Protein AF-A0A354XZ54-F1 (afdb_monomer_lite)

Structure (mmCIF, N/CA/C/O backbone):
data_AF-A0A354XZ54-F1
#
_entry.id   AF-A0A354XZ54-F1
#
loop_
_atom_site.group_PDB
_atom_site.id
_atom_site.type_symbol
_atom_site.label_atom_id
_atom_site.label_alt_id
_atom_site.label_comp_id
_atom_site.label_asym_id
_atom_site.label_entity_id
_atom_site.label_seq_id
_atom_site.pdbx_PDB_ins_code
_atom_site.Cartn_x
_atom_site.Cartn_y
_atom_site.Cartn_z
_atom_site.occupancy
_atom_site.B_iso_or_equiv
_atom_site.auth_seq_id
_atom_site.auth_comp_id
_atom_site.auth_asym_id
_atom_site.auth_atom_id
_atom_site.pdbx_PDB_model_num
ATOM 1 N N . PHE A 1 1 ? 0.879 -12.139 3.170 1.00 96.56 1 PHE A N 1
ATOM 2 C CA . PHE A 1 1 ? 0.591 -10.692 3.076 1.00 96.56 1 PHE A CA 1
ATOM 3 C C . PHE A 1 1 ? -0.885 -10.362 3.304 1.00 96.56 1 PHE A C 1
ATOM 5 O O . PHE A 1 1 ? -1.140 -9.442 4.058 1.00 96.56 1 PHE A O 1
ATOM 12 N N . ILE A 1 2 ? -1.846 -11.117 2.746 1.00 97.94 2 ILE A N 1
ATOM 13 C CA . ILE A 1 2 ? -3.295 -10.860 2.928 1.00 97.94 2 ILE A CA 1
ATOM 14 C C . ILE A 1 2 ? -3.713 -10.719 4.401 1.00 97.94 2 ILE A C 1
ATOM 16 O O . ILE A 1 2 ? -4.320 -9.721 4.763 1.00 97.94 2 ILE A O 1
ATOM 20 N N . GLU A 1 3 ? -3.312 -11.644 5.278 1.00 97.56 3 GLU A N 1
ATOM 21 C CA . GLU A 1 3 ? -3.620 -11.549 6.718 1.00 97.56 3 GLU A CA 1
ATOM 22 C C . GLU A 1 3 ? -3.089 -10.251 7.354 1.00 97.56 3 GLU A C 1
ATOM 24 O O . GLU A 1 3 ? -3.797 -9.571 8.092 1.00 97.56 3 GLU A O 1
ATOM 29 N N . TYR A 1 4 ? -1.864 -9.851 6.997 1.00 97.69 4 TYR A N 1
ATOM 30 C CA . TYR A 1 4 ? -1.282 -8.574 7.414 1.00 97.69 4 TYR A CA 1
ATOM 31 C C . TYR A 1 4 ? -2.081 -7.372 6.895 1.00 97.69 4 TYR A C 1
ATOM 33 O O . TYR A 1 4 ? -2.325 -6.424 7.641 1.00 97.69 4 TYR A O 1
ATOM 41 N N . THR A 1 5 ? -2.522 -7.411 5.637 1.00 98.12 5 THR A N 1
ATOM 42 C CA . THR A 1 5 ? -3.389 -6.382 5.059 1.00 98.12 5 THR A CA 1
ATOM 43 C C . THR A 1 5 ? -4.708 -6.287 5.810 1.00 98.12 5 THR A C 1
ATOM 45 O O . THR A 1 5 ? -5.113 -5.185 6.155 1.00 98.12 5 THR A O 1
ATOM 48 N N . HIS A 1 6 ? -5.355 -7.407 6.126 1.00 98.00 6 HIS A N 1
ATOM 49 C CA . HIS A 1 6 ? -6.616 -7.404 6.872 1.00 98.00 6 HIS A CA 1
ATOM 50 C C . HIS A 1 6 ? -6.428 -6.802 8.264 1.00 98.00 6 HIS A C 1
ATOM 52 O O . HIS A 1 6 ? -7.169 -5.903 8.645 1.00 98.00 6 HIS A O 1
ATOM 58 N N . LEU A 1 7 ? -5.380 -7.209 8.981 1.00 96.56 7 LEU A N 1
ATOM 59 C CA . LEU A 1 7 ? -5.059 -6.668 10.300 1.00 96.56 7 LEU A CA 1
ATOM 60 C C . LEU A 1 7 ? -4.815 -5.147 10.282 1.00 96.56 7 LEU A C 1
ATOM 62 O O . LEU A 1 7 ? -5.229 -4.444 11.201 1.00 96.56 7 LEU A O 1
ATOM 66 N N . THR A 1 8 ? -4.122 -4.638 9.260 1.00 95.94 8 THR A N 1
ATOM 67 C CA . THR A 1 8 ? -3.646 -3.243 9.241 1.00 95.94 8 THR A CA 1
ATOM 68 C C . THR A 1 8 ? -4.541 -2.272 8.483 1.00 95.94 8 THR A C 1
ATOM 70 O O . THR A 1 8 ? -4.565 -1.093 8.826 1.00 95.94 8 THR A O 1
ATOM 73 N N . MET A 1 9 ? -5.279 -2.739 7.475 1.00 97.88 9 MET A N 1
ATOM 74 C CA . MET A 1 9 ? -6.084 -1.894 6.589 1.00 97.88 9 MET A CA 1
ATOM 75 C C . MET A 1 9 ? -7.579 -1.968 6.892 1.00 97.88 9 MET A C 1
ATOM 77 O O . MET A 1 9 ? -8.240 -0.939 6.775 1.00 97.88 9 MET A O 1
ATOM 81 N N . ALA A 1 10 ? -8.118 -3.125 7.305 1.00 97.69 10 ALA A N 1
ATOM 82 C CA . ALA A 1 10 ? -9.564 -3.302 7.507 1.00 97.69 10 ALA A CA 1
ATOM 83 C C . ALA A 1 10 ? -10.213 -2.264 8.447 1.00 97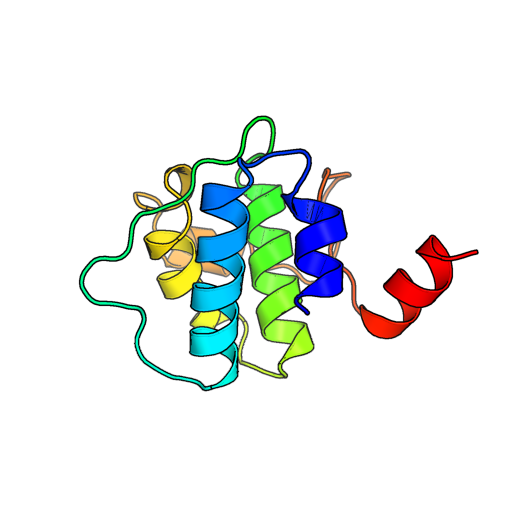.69 10 ALA A C 1
ATOM 85 O O . ALA A 1 10 ? -11.321 -1.830 8.150 1.00 97.69 10 ALA A O 1
ATOM 86 N N . PRO A 1 11 ? -9.556 -1.771 9.521 1.00 97.88 11 PRO A N 1
ATOM 87 C CA . PRO A 1 11 ? -10.142 -0.722 10.365 1.00 97.88 11 PRO A CA 1
ATOM 88 C C . PRO A 1 11 ? -10.334 0.640 9.673 1.00 97.88 11 PRO A C 1
ATOM 90 O O . PRO A 1 11 ? -10.952 1.535 10.255 1.00 97.88 11 PRO A O 1
ATOM 93 N N . TYR A 1 12 ? -9.765 0.826 8.479 1.00 98.25 12 TYR A N 1
ATOM 94 C CA . TYR A 1 12 ? -9.651 2.114 7.792 1.00 98.25 12 TYR A CA 1
ATOM 95 C C . TYR A 1 12 ? -10.277 2.124 6.397 1.00 98.25 12 TYR A C 1
ATOM 97 O O . TYR A 1 12 ? -10.275 3.164 5.748 1.00 98.25 12 TYR A O 1
ATOM 105 N N . ILE A 1 13 ? -10.799 0.998 5.917 1.00 98.25 13 ILE A N 1
ATOM 106 C CA . ILE A 1 13 ? -11.447 0.883 4.605 1.00 98.25 13 ILE A CA 1
ATOM 107 C C . ILE A 1 13 ? -12.745 0.089 4.742 1.00 98.25 13 ILE A C 1
ATOM 109 O O . ILE A 1 13 ? -12.977 -0.576 5.747 1.00 98.25 13 ILE A O 1
ATOM 113 N N . THR A 1 14 ? -13.613 0.168 3.741 1.00 98.31 14 THR A N 1
ATOM 114 C CA . THR A 1 14 ? -14.836 -0.648 3.686 1.00 98.31 14 THR A CA 1
ATOM 115 C C . THR A 1 14 ? -14.530 -2.107 3.334 1.00 98.31 14 THR A C 1
ATOM 117 O O . THR A 1 14 ? -13.508 -2.394 2.712 1.00 98.31 14 THR A O 1
ATOM 120 N N . ASP A 1 15 ? -15.444 -3.030 3.648 1.00 98.00 15 ASP A N 1
ATOM 121 C CA . ASP A 1 15 ? -15.316 -4.447 3.260 1.00 98.00 15 ASP A CA 1
ATOM 122 C C . ASP A 1 15 ? -15.156 -4.617 1.737 1.00 98.00 15 ASP A C 1
ATOM 124 O O . ASP A 1 15 ? -14.339 -5.411 1.268 1.00 98.00 15 ASP A O 1
ATOM 128 N N . ASP A 1 16 ? -15.874 -3.806 0.953 1.00 98.00 16 ASP A N 1
ATOM 129 C CA . ASP A 1 16 ? -15.766 -3.784 -0.508 1.00 98.00 16 ASP A CA 1
ATOM 130 C C . ASP A 1 16 ? -14.387 -3.300 -0.984 1.00 98.00 16 ASP A C 1
ATOM 132 O O . ASP A 1 16 ? -13.848 -3.804 -1.973 1.00 98.00 16 ASP A O 1
ATOM 136 N N . GLU A 1 17 ? -13.807 -2.297 -0.320 1.00 98.31 17 GLU A N 1
ATOM 137 C CA . GLU A 1 17 ? -12.442 -1.843 -0.601 1.00 98.31 17 GLU A CA 1
ATOM 138 C C . GLU A 1 17 ? -11.406 -2.890 -0.203 1.00 98.31 17 GLU A C 1
ATOM 140 O O . GLU A 1 17 ? -10.468 -3.110 -0.967 1.00 98.31 17 GLU A O 1
ATOM 145 N N . LEU A 1 18 ? -11.585 -3.560 0.939 1.00 98.56 18 LEU A N 1
ATOM 146 C CA . LEU A 1 18 ? -10.703 -4.632 1.393 1.00 98.56 18 LEU A CA 1
ATOM 147 C C . LEU A 1 18 ? -10.706 -5.803 0.405 1.00 98.56 18 LEU A C 1
ATOM 149 O O . LEU A 1 18 ? -9.642 -6.261 -0.006 1.00 98.56 18 LEU A O 1
ATOM 153 N N . PHE A 1 19 ? -11.885 -6.214 -0.069 1.00 97.94 19 PHE A N 1
ATOM 154 C CA . PHE A 1 19 ? -12.010 -7.253 -1.089 1.00 97.94 19 PHE A CA 1
ATOM 155 C C . PHE A 1 19 ? -11.280 -6.887 -2.393 1.00 97.94 19 PHE A C 1
ATOM 157 O O . PHE A 1 19 ? -10.609 -7.729 -2.994 1.00 97.94 19 PHE A O 1
ATOM 164 N N . ARG A 1 20 ? -11.368 -5.625 -2.840 1.00 98.06 20 ARG A N 1
ATOM 165 C CA . ARG A 1 20 ? -10.610 -5.153 -4.014 1.00 98.06 20 ARG A CA 1
ATOM 166 C C . ARG A 1 20 ? -9.108 -5.109 -3.746 1.00 98.06 20 ARG A C 1
ATOM 168 O O . ARG A 1 20 ? -8.332 -5.512 -4.610 1.00 98.06 20 ARG A O 1
ATOM 175 N N . LEU A 1 21 ? -8.702 -4.652 -2.562 1.00 98.50 21 LEU A N 1
ATOM 176 C CA . LEU A 1 21 ? -7.301 -4.577 -2.158 1.00 98.50 21 LEU A CA 1
ATOM 177 C C . LEU A 1 21 ? -6.635 -5.953 -2.195 1.00 98.50 21 LEU A C 1
ATOM 179 O O . LEU A 1 21 ? -5.543 -6.072 -2.750 1.00 98.50 21 LEU A O 1
ATOM 183 N N . ASP A 1 22 ? -7.314 -6.992 -1.703 1.00 98.44 22 ASP A N 1
ATOM 184 C CA . ASP A 1 22 ? -6.837 -8.375 -1.785 1.00 98.44 22 ASP A CA 1
ATOM 185 C C . ASP A 1 22 ? -6.535 -8.776 -3.233 1.00 98.44 22 ASP A C 1
ATOM 187 O O . ASP A 1 22 ? -5.465 -9.311 -3.524 1.00 98.44 22 ASP A O 1
ATOM 191 N N . LYS A 1 23 ? -7.428 -8.442 -4.173 1.00 98.00 23 LYS A N 1
ATOM 192 C CA . LYS A 1 23 ? -7.220 -8.726 -5.601 1.00 98.00 23 LYS A CA 1
ATOM 193 C C . LYS A 1 23 ? -6.051 -7.950 -6.193 1.00 98.00 23 LYS A C 1
ATOM 195 O O . LYS A 1 23 ? -5.262 -8.521 -6.941 1.00 98.00 23 LYS A O 1
ATOM 200 N N . TYR A 1 24 ? -5.887 -6.682 -5.834 1.00 98.56 24 TYR A N 1
ATOM 201 C CA . TYR A 1 24 ? -4.761 -5.876 -6.310 1.00 98.56 24 TYR A CA 1
ATOM 202 C C . TYR A 1 24 ? -3.413 -6.370 -5.769 1.00 98.56 24 TYR A C 1
ATOM 204 O O . TYR A 1 24 ? -2.406 -6.313 -6.481 1.00 98.56 24 TYR A O 1
ATOM 212 N N . ILE A 1 25 ? -3.390 -6.874 -4.532 1.00 98.44 25 ILE A N 1
ATOM 213 C CA . ILE A 1 25 ? -2.220 -7.506 -3.909 1.00 98.44 25 ILE A CA 1
ATOM 214 C C . ILE A 1 25 ? -1.910 -8.841 -4.577 1.00 98.44 25 ILE A C 1
ATOM 216 O O . ILE A 1 25 ? -0.750 -9.132 -4.850 1.00 98.44 25 ILE A O 1
ATOM 220 N N . GLU A 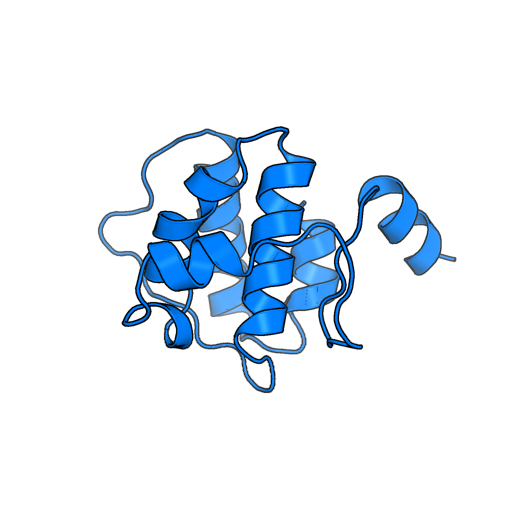1 26 ? -2.928 -9.654 -4.856 1.00 98.19 26 GLU A N 1
ATOM 221 C CA . GLU A 1 26 ? -2.762 -10.911 -5.581 1.00 98.19 26 GLU A CA 1
ATOM 222 C C . GLU A 1 26 ? -2.126 -10.685 -6.967 1.00 98.19 26 GLU A C 1
ATOM 224 O O . GLU A 1 26 ? -1.177 -11.388 -7.315 1.00 98.19 26 GLU A O 1
ATOM 229 N N . CYS A 1 27 ? -2.588 -9.684 -7.731 1.00 97.94 27 CYS A N 1
ATOM 230 C CA . CYS A 1 27 ? -1.970 -9.302 -9.007 1.00 97.94 27 CYS A CA 1
ATOM 231 C C . CYS A 1 27 ? -0.512 -8.859 -8.818 1.00 97.94 27 CYS A C 1
ATOM 233 O O . CYS A 1 27 ? 0.372 -9.332 -9.533 1.00 97.94 27 CYS A O 1
ATOM 235 N N . TYR A 1 28 ? -0.240 -8.010 -7.817 1.00 98.06 28 TYR A N 1
ATOM 236 C CA . TYR A 1 28 ? 1.124 -7.578 -7.493 1.00 98.06 28 TYR A CA 1
ATOM 237 C C . TYR A 1 28 ? 2.038 -8.774 -7.199 1.00 98.06 28 TYR A C 1
ATOM 239 O O . TYR A 1 28 ? 3.107 -8.888 -7.793 1.00 98.06 28 TYR A O 1
ATOM 247 N N . ALA A 1 29 ? 1.591 -9.707 -6.356 1.00 97.81 29 ALA A N 1
ATOM 248 C CA . ALA A 1 29 ? 2.336 -10.905 -5.969 1.00 97.81 29 ALA A CA 1
ATOM 249 C C . ALA A 1 29 ? 2.635 -11.852 -7.144 1.00 97.81 29 ALA A C 1
ATOM 251 O O . ALA A 1 29 ? 3.606 -12.605 -7.098 1.00 97.81 29 ALA A O 1
ATOM 252 N N . ARG A 1 30 ? 1.805 -11.832 -8.195 1.00 97.38 30 ARG A N 1
ATOM 253 C CA . ARG A 1 30 ? 2.016 -12.602 -9.434 1.00 97.38 30 ARG A CA 1
ATOM 254 C C . ARG A 1 30 ? 2.782 -11.821 -10.508 1.00 97.38 30 ARG A C 1
ATOM 256 O O . ARG A 1 30 ? 3.077 -12.383 -11.558 1.00 97.38 30 ARG A O 1
ATOM 263 N N . LYS A 1 31 ? 3.130 -10.552 -10.250 1.00 95.75 31 L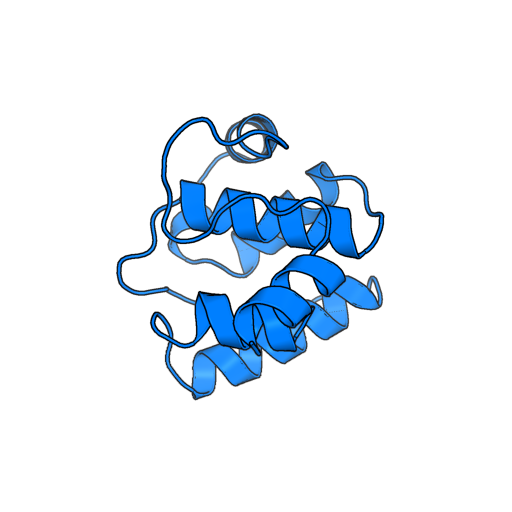YS A N 1
ATOM 264 C CA . LYS A 1 31 ? 3.671 -9.598 -11.240 1.00 95.75 31 LYS A CA 1
ATOM 265 C C . LYS A 1 31 ? 2.766 -9.445 -12.468 1.00 95.75 31 LYS A C 1
ATOM 267 O O . LYS A 1 31 ? 3.243 -9.266 -13.587 1.00 95.75 31 LYS A O 1
ATOM 272 N N . GLU A 1 32 ? 1.461 -9.525 -12.247 1.00 96.50 32 GLU A N 1
ATOM 273 C CA . GLU A 1 32 ? 0.435 -9.341 -13.267 1.00 96.50 32 GLU A CA 1
ATOM 274 C C . GLU A 1 32 ? -0.012 -7.877 -13.327 1.00 96.50 32 GLU A C 1
ATOM 276 O O . GLU A 1 32 ? 0.114 -7.119 -12.359 1.00 96.50 32 GLU A O 1
ATOM 281 N N . SER A 1 33 ? -0.558 -7.475 -14.474 1.00 94.75 33 SER A N 1
ATOM 282 C CA . SER A 1 33 ? -1.204 -6.172 -14.617 1.00 94.75 33 SER A CA 1
ATOM 283 C C . SER A 1 33 ? -2.405 -6.054 -13.676 1.00 94.75 33 SER A C 1
ATOM 285 O O . SER A 1 33 ? -3.141 -7.016 -13.455 1.00 94.75 33 SER A O 1
ATOM 287 N N . LEU A 1 34 ? -2.611 -4.852 -13.134 1.00 96.25 34 LEU A N 1
ATOM 288 C CA . LEU A 1 34 ? -3.826 -4.525 -12.390 1.00 96.25 34 LEU A CA 1
ATOM 289 C C . LEU A 1 34 ? -5.053 -4.558 -13.325 1.00 96.25 34 LEU A C 1
ATOM 291 O O . LEU A 1 34 ? -4.892 -4.346 -14.527 1.00 96.25 34 LEU A O 1
ATOM 295 N N . PRO A 1 35 ? -6.270 -4.799 -12.800 1.00 93.19 35 PRO A N 1
ATOM 296 C CA . PRO A 1 35 ? -7.490 -4.801 -13.609 1.00 93.19 35 PRO A CA 1
ATOM 297 C C . PRO A 1 35 ? -7.713 -3.482 -14.365 1.00 93.19 35 PRO A C 1
ATOM 299 O O . PRO A 1 35 ? -7.539 -2.410 -13.791 1.00 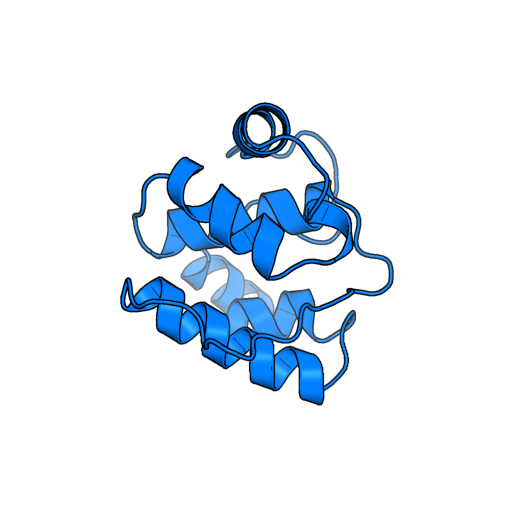93.19 35 PRO A O 1
ATOM 302 N N . ASP A 1 36 ? -8.185 -3.547 -15.613 1.00 89.12 36 ASP A N 1
ATOM 303 C CA . ASP A 1 36 ? -8.421 -2.354 -16.452 1.00 89.12 36 ASP A CA 1
ATOM 304 C C . ASP A 1 36 ? -9.433 -1.366 -15.839 1.00 89.12 36 ASP A C 1
ATOM 306 O O . ASP A 1 36 ? -9.349 -0.156 -16.034 1.00 89.12 36 ASP A O 1
ATOM 310 N N . ASN A 1 37 ? -10.400 -1.875 -15.074 1.00 90.69 37 ASN A N 1
ATOM 311 C CA . ASN A 1 37 ? -11.451 -1.110 -14.400 1.00 90.69 37 ASN A CA 1
ATOM 312 C C . ASN A 1 37 ? -11.159 -0.903 -12.907 1.00 90.69 37 ASN A C 1
ATOM 314 O O . ASN A 1 37 ? -12.075 -0.909 -12.080 1.00 90.69 37 ASN A O 1
ATOM 318 N N . LEU A 1 38 ? -9.881 -0.755 -12.560 1.00 95.31 38 LEU A N 1
ATOM 319 C CA . LEU A 1 38 ? -9.441 -0.553 -11.191 1.00 95.31 38 LEU A CA 1
ATOM 320 C C . LEU A 1 38 ? -10.167 0.625 -10.528 1.00 95.31 38 LEU A C 1
ATOM 322 O O . LEU A 1 38 ? -10.156 1.750 -11.026 1.00 95.31 38 LEU A O 1
ATOM 326 N N . ILE A 1 39 ? -10.753 0.361 -9.359 1.00 97.88 39 ILE A N 1
ATOM 327 C CA . ILE A 1 39 ? -11.351 1.373 -8.486 1.00 97.88 39 ILE A CA 1
ATOM 328 C C . ILE A 1 39 ? -10.388 1.629 -7.321 1.00 97.88 39 ILE A C 1
ATOM 330 O O . ILE A 1 39 ? -10.183 0.717 -6.507 1.00 97.88 39 ILE A O 1
ATOM 334 N N . PRO A 1 40 ? -9.811 2.839 -7.228 1.00 97.88 40 PRO A N 1
ATOM 335 C CA . PRO A 1 40 ? -8.892 3.221 -6.161 1.00 97.88 40 PRO A CA 1
ATOM 336 C C . PRO A 1 40 ? -9.576 3.293 -4.796 1.00 97.88 40 PRO A C 1
ATOM 338 O O . PRO A 1 40 ? -10.792 3.450 -4.692 1.00 97.88 40 PRO A O 1
ATOM 341 N N . ILE A 1 41 ? -8.767 3.177 -3.754 1.00 98.50 41 ILE A N 1
ATOM 342 C CA . ILE A 1 41 ? -9.162 3.071 -2.355 1.00 98.50 41 ILE A CA 1
ATOM 343 C C . ILE A 1 41 ? -8.782 4.362 -1.644 1.00 98.50 41 ILE A C 1
ATOM 345 O O . ILE A 1 41 ? -7.704 4.924 -1.881 1.00 98.50 41 ILE A O 1
ATOM 349 N N . LYS A 1 42 ? -9.660 4.827 -0.756 1.00 97.12 42 LYS A N 1
ATOM 350 C CA . LYS A 1 42 ? -9.386 5.987 0.089 1.00 97.12 42 LYS A CA 1
ATOM 351 C C . LYS A 1 42 ? -9.511 5.598 1.561 1.00 97.12 42 LYS A C 1
ATOM 353 O O . LYS A 1 42 ? -10.607 5.683 2.109 1.00 97.12 42 LYS A O 1
ATOM 358 N N . PRO A 1 43 ? -8.405 5.194 2.205 1.00 96.94 43 PRO A N 1
ATOM 359 C CA . PRO A 1 43 ? -8.436 4.864 3.619 1.00 96.94 43 PRO A CA 1
ATOM 360 C C . PRO A 1 43 ? -8.805 6.072 4.485 1.00 96.94 43 PRO A C 1
ATOM 362 O O . PRO A 1 43 ? -8.294 7.173 4.288 1.00 96.94 43 PRO A O 1
ATOM 365 N N . ASP A 1 44 ? -9.670 5.862 5.472 1.00 96.31 44 ASP A N 1
ATOM 366 C CA . ASP A 1 44 ? -9.971 6.848 6.505 1.00 96.31 44 ASP A CA 1
ATOM 367 C C . ASP A 1 44 ? -8.831 6.901 7.534 1.00 96.31 44 ASP A C 1
ATOM 369 O O . ASP A 1 44 ? -8.269 5.878 7.917 1.00 96.31 44 ASP A O 1
ATOM 373 N N . LYS A 1 45 ? -8.497 8.100 8.022 1.00 94.94 45 LYS A N 1
ATOM 374 C CA . LYS A 1 45 ? -7.481 8.384 9.066 1.00 94.94 45 LYS A CA 1
ATOM 375 C C . LYS A 1 45 ? -6.022 8.006 8.763 1.00 94.94 45 LYS A C 1
ATOM 377 O O . LYS A 1 45 ? -5.142 8.580 9.414 1.00 94.94 45 LYS A O 1
ATOM 382 N N . LEU A 1 46 ? -5.737 7.099 7.828 1.00 96.38 46 LEU A N 1
ATOM 383 C CA . LEU A 1 46 ? -4.366 6.808 7.403 1.00 96.38 46 LEU A CA 1
ATOM 384 C C . LEU A 1 46 ? -3.792 7.988 6.613 1.00 96.38 46 LEU A C 1
ATOM 386 O O . LEU A 1 46 ? -4.483 8.648 5.841 1.00 96.38 46 LEU A O 1
ATOM 390 N N . LYS A 1 47 ? -2.507 8.273 6.818 1.00 95.19 47 LYS A N 1
ATOM 391 C CA . LYS A 1 47 ? -1.786 9.357 6.142 1.00 95.19 47 LYS A CA 1
ATOM 392 C C . LYS A 1 47 ? -0.816 8.788 5.121 1.00 95.19 47 LYS A C 1
ATOM 394 O O . LYS A 1 47 ? -0.396 7.646 5.229 1.00 95.19 47 LYS A O 1
ATOM 399 N N . ASN A 1 48 ? -0.362 9.617 4.182 1.00 96.19 48 ASN A N 1
ATOM 400 C CA . ASN A 1 48 ? 0.585 9.206 3.134 1.00 96.19 48 ASN A CA 1
ATOM 401 C C . ASN A 1 48 ? 1.771 8.354 3.640 1.00 96.19 48 ASN A C 1
ATOM 403 O O . ASN A 1 48 ? 2.047 7.334 3.015 1.00 96.19 48 ASN A O 1
ATOM 407 N N . PRO A 1 49 ? 2.426 8.673 4.780 1.00 95.38 49 PRO A N 1
ATOM 408 C CA . PRO A 1 49 ? 3.456 7.802 5.347 1.00 95.38 49 PRO A CA 1
ATOM 409 C C . PRO A 1 49 ? 2.992 6.386 5.711 1.00 95.38 49 PRO A C 1
ATOM 411 O O . PRO A 1 49 ? 3.758 5.453 5.509 1.00 95.38 49 PRO A O 1
ATOM 414 N N . ASP A 1 50 ? 1.762 6.203 6.199 1.00 96.25 50 ASP A N 1
ATOM 415 C CA . ASP A 1 50 ? 1.204 4.876 6.491 1.00 96.25 50 ASP A CA 1
ATOM 416 C C . ASP A 1 50 ? 1.123 4.035 5.207 1.00 96.25 50 ASP A C 1
ATOM 418 O O . ASP A 1 50 ? 1.545 2.880 5.184 1.00 96.25 50 ASP A O 1
ATOM 422 N N . MET A 1 51 ? 0.678 4.639 4.101 1.00 97.44 51 MET A N 1
ATOM 423 C CA . MET A 1 51 ? 0.624 3.967 2.799 1.00 97.44 51 MET A CA 1
ATOM 424 C C . MET A 1 51 ? 2.022 3.742 2.201 1.00 97.44 51 MET A C 1
ATOM 426 O O . MET A 1 51 ? 2.243 2.741 1.520 1.00 97.44 51 MET A O 1
ATOM 430 N N . PHE A 1 52 ? 2.993 4.620 2.473 1.00 96.56 52 PHE A N 1
ATOM 431 C CA . PHE A 1 52 ? 4.392 4.391 2.089 1.00 96.56 52 PHE A CA 1
ATOM 432 C C . PHE A 1 52 ? 4.986 3.193 2.831 1.00 96.56 52 PHE A C 1
ATOM 434 O O . PHE A 1 52 ? 5.629 2.352 2.204 1.00 96.56 52 PHE A O 1
ATOM 441 N N . HIS A 1 53 ? 4.732 3.078 4.136 1.00 96.19 53 HIS A N 1
ATOM 442 C CA . HIS A 1 53 ? 5.154 1.921 4.922 1.00 96.19 53 HIS A CA 1
ATOM 443 C C . HIS A 1 53 ? 4.470 0.645 4.439 1.00 96.19 53 HIS A C 1
ATOM 445 O O . HIS A 1 53 ? 5.144 -0.361 4.245 1.00 96.19 53 HIS A O 1
ATOM 451 N N . PHE A 1 54 ? 3.165 0.696 4.156 1.00 97.25 54 PHE A N 1
ATOM 452 C CA . PHE A 1 54 ? 2.438 -0.428 3.571 1.00 97.25 54 PHE A CA 1
ATOM 453 C C . PHE A 1 54 ? 3.075 -0.901 2.255 1.00 97.25 54 PHE A C 1
ATOM 455 O O . PHE A 1 54 ? 3.335 -2.091 2.083 1.00 97.25 54 PHE A O 1
ATOM 462 N N . GLY A 1 55 ? 3.381 0.024 1.338 1.00 97.31 55 GLY A N 1
ATOM 463 C CA . GLY A 1 55 ? 4.030 -0.309 0.069 1.00 97.31 55 GLY A CA 1
ATOM 464 C C . GLY A 1 55 ? 5.444 -0.862 0.241 1.00 97.31 55 GLY A C 1
ATOM 465 O O . GLY A 1 55 ? 5.800 -1.840 -0.415 1.00 97.31 55 GLY A O 1
ATOM 466 N N . TRP A 1 56 ? 6.241 -0.285 1.145 1.00 96.94 56 TRP A N 1
ATOM 467 C CA . TRP A 1 56 ? 7.566 -0.821 1.460 1.00 96.94 56 TRP A CA 1
ATOM 468 C C . TRP A 1 56 ? 7.468 -2.238 2.043 1.00 96.94 56 TRP A C 1
ATOM 470 O O . TRP A 1 56 ? 8.145 -3.134 1.547 1.00 96.94 56 TRP A O 1
ATOM 480 N N . ASN A 1 57 ? 6.571 -2.462 3.011 1.00 97.06 57 ASN A N 1
ATOM 481 C CA . ASN A 1 57 ? 6.316 -3.769 3.623 1.00 97.06 57 ASN A CA 1
ATOM 482 C C . ASN A 1 57 ? 5.902 -4.804 2.571 1.00 97.06 57 ASN A C 1
ATOM 484 O O . ASN A 1 57 ? 6.353 -5.944 2.617 1.00 97.06 57 ASN A O 1
ATOM 488 N N . MET A 1 58 ? 5.068 -4.409 1.604 1.00 98.00 58 MET A N 1
ATOM 489 C CA . MET A 1 58 ? 4.647 -5.282 0.511 1.00 98.00 58 MET A CA 1
ATOM 490 C C . MET A 1 58 ? 5.819 -5.680 -0.384 1.00 98.00 58 MET A C 1
ATOM 492 O O . MET A 1 58 ? 6.034 -6.868 -0.619 1.00 98.00 58 MET A O 1
ATOM 496 N N . ALA A 1 59 ? 6.596 -4.705 -0.857 1.00 97.50 59 ALA A N 1
ATOM 497 C CA . ALA A 1 59 ? 7.756 -4.981 -1.699 1.00 97.50 59 ALA A CA 1
ATOM 498 C C . ALA A 1 59 ? 8.786 -5.849 -0.966 1.00 97.50 59 ALA A C 1
ATOM 500 O O . ALA A 1 59 ? 9.295 -6.807 -1.538 1.00 97.50 59 ALA A O 1
ATOM 501 N N . HIS A 1 60 ? 9.042 -5.551 0.311 1.00 96.69 60 HIS A N 1
ATOM 502 C CA . HIS A 1 60 ? 9.954 -6.321 1.147 1.00 96.69 60 HIS A CA 1
ATOM 503 C C . HIS A 1 60 ? 9.476 -7.766 1.338 1.00 96.69 60 HIS A C 1
ATOM 505 O O . HIS A 1 60 ? 10.241 -8.698 1.119 1.00 96.69 60 HIS A O 1
ATOM 511 N N . TYR A 1 61 ? 8.193 -7.960 1.659 1.00 97.31 61 TYR A N 1
ATOM 512 C CA . TYR A 1 61 ? 7.604 -9.283 1.871 1.00 97.31 61 TYR A CA 1
ATOM 513 C C . TYR A 1 61 ? 7.704 -10.201 0.649 1.00 97.31 61 TYR A C 1
ATOM 515 O O . TYR A 1 61 ? 7.918 -11.402 0.796 1.00 97.31 61 TYR A O 1
ATOM 523 N N . PHE A 1 62 ? 7.522 -9.649 -0.552 1.00 97.25 62 PHE A N 1
ATOM 524 C CA . PHE A 1 62 ? 7.601 -10.407 -1.802 1.00 97.25 62 PHE A CA 1
ATOM 525 C C . PHE A 1 62 ? 9.015 -10.457 -2.405 1.00 97.25 62 PHE A C 1
ATOM 527 O O . PHE A 1 62 ? 9.178 -11.018 -3.485 1.00 97.25 62 PHE A O 1
ATOM 534 N N . ASP A 1 63 ? 10.023 -9.902 -1.722 1.00 96.62 63 ASP A N 1
ATOM 535 C CA . ASP A 1 63 ? 11.408 -9.781 -2.202 1.00 96.62 63 ASP A CA 1
ATOM 536 C C . ASP A 1 63 ? 11.517 -9.052 -3.557 1.00 96.62 63 ASP A C 1
ATOM 538 O O . ASP A 1 63 ? 12.225 -9.450 -4.485 1.00 96.62 63 ASP A O 1
ATOM 542 N N . TYR A 1 64 ? 10.736 -7.980 -3.713 1.00 97.06 64 TYR A N 1
ATOM 543 C CA . TYR A 1 64 ? 10.731 -7.131 -4.904 1.00 97.06 64 TYR A CA 1
ATOM 544 C C . TYR A 1 64 ? 11.492 -5.833 -4.650 1.00 97.06 64 TYR A C 1
ATOM 546 O O . TYR A 1 64 ? 11.617 -5.348 -3.523 1.00 97.06 64 TYR A O 1
ATOM 554 N N . ALA A 1 65 ? 11.989 -5.218 -5.725 1.00 95.56 65 ALA A N 1
ATOM 555 C CA . ALA A 1 65 ? 12.670 -3.944 -5.594 1.00 95.56 65 ALA A CA 1
ATOM 556 C C . ALA A 1 65 ? 11.677 -2.873 -5.121 1.00 95.56 65 ALA A C 1
ATOM 558 O O . ALA A 1 65 ? 10.651 -2.635 -5.756 1.00 95.56 65 ALA A O 1
ATOM 559 N N . LYS A 1 66 ? 11.992 -2.192 -4.011 1.00 94.00 66 LYS A N 1
ATOM 560 C CA . LYS A 1 66 ? 11.053 -1.258 -3.366 1.00 94.00 66 LYS A CA 1
ATOM 561 C C . LYS A 1 66 ? 10.475 -0.203 -4.309 1.00 94.00 66 LYS A C 1
ATOM 563 O O . LYS A 1 66 ? 9.319 0.159 -4.171 1.00 94.00 66 LYS A O 1
ATOM 568 N N . GLN A 1 67 ? 11.243 0.293 -5.279 1.00 95.12 67 GLN A N 1
ATOM 569 C CA . GLN A 1 67 ? 10.753 1.316 -6.203 1.00 95.12 67 GLN A CA 1
ATOM 570 C C . GLN A 1 67 ? 9.640 0.820 -7.141 1.00 95.12 67 GLN A C 1
ATOM 572 O O . GLN A 1 67 ? 8.837 1.630 -7.598 1.00 95.12 67 GLN A O 1
ATOM 577 N N . ASP A 1 68 ? 9.549 -0.489 -7.379 1.00 95.06 68 ASP A N 1
ATOM 578 C CA . ASP A 1 68 ? 8.566 -1.076 -8.294 1.00 95.06 68 ASP A CA 1
ATOM 579 C C . ASP A 1 68 ? 7.148 -1.043 -7.697 1.00 95.06 68 ASP A C 1
ATOM 581 O O . ASP A 1 68 ? 6.162 -1.176 -8.418 1.00 95.06 68 ASP A O 1
ATOM 585 N N . VAL A 1 69 ? 7.016 -0.802 -6.385 1.00 98.00 69 VAL A N 1
ATOM 586 C CA . VAL A 1 69 ? 5.714 -0.617 -5.725 1.00 98.00 69 VAL A CA 1
ATOM 587 C C . VAL A 1 69 ? 5.129 0.781 -5.929 1.00 98.00 69 VAL A C 1
ATOM 589 O O . VAL A 1 69 ? 3.938 0.983 -5.717 1.00 98.00 69 VAL A O 1
ATOM 592 N N . VAL A 1 70 ? 5.931 1.767 -6.345 1.00 98.38 70 VAL A N 1
ATOM 593 C CA . VAL A 1 70 ? 5.476 3.165 -6.435 1.00 98.38 70 VAL A CA 1
ATOM 594 C C . VAL A 1 70 ? 4.322 3.340 -7.434 1.00 98.38 70 VAL A C 1
ATOM 596 O O . VAL A 1 70 ? 3.310 3.922 -7.039 1.00 98.38 70 VAL A O 1
ATOM 599 N N . PRO A 1 71 ? 4.383 2.803 -8.672 1.00 97.94 71 PRO A N 1
ATOM 600 C CA . PRO A 1 71 ? 3.261 2.911 -9.604 1.00 97.94 71 PRO A CA 1
ATOM 601 C C . PRO A 1 71 ? 2.007 2.189 -9.102 1.00 97.94 71 PRO A C 1
ATOM 603 O O . PRO A 1 71 ? 0.891 2.610 -9.399 1.00 97.94 71 PRO A O 1
ATOM 606 N N . TRP A 1 72 ? 2.175 1.106 -8.334 1.00 98.31 72 TRP A N 1
ATOM 607 C CA . TRP A 1 72 ? 1.060 0.404 -7.701 1.00 98.31 72 TRP A CA 1
ATOM 608 C C . TRP A 1 72 ? 0.404 1.300 -6.642 1.00 98.31 72 TRP A C 1
ATOM 610 O O . TRP A 1 72 ? -0.798 1.530 -6.700 1.00 98.31 72 TRP A O 1
ATOM 620 N N . LEU A 1 73 ? 1.188 1.915 -5.750 1.00 98.50 73 LEU A N 1
ATOM 621 C CA . LEU A 1 73 ? 0.682 2.838 -4.726 1.00 98.50 73 LEU A CA 1
ATOM 622 C C . LEU A 1 73 ? -0.119 4.007 -5.319 1.00 98.50 73 LEU A C 1
ATOM 624 O O . LEU A 1 73 ? -1.182 4.338 -4.798 1.00 98.50 73 LEU A O 1
ATOM 628 N N . GLN A 1 74 ? 0.368 4.605 -6.411 1.00 98.44 74 GLN A N 1
ATOM 629 C CA . GLN A 1 74 ? -0.298 5.723 -7.093 1.00 98.44 74 GLN A CA 1
ATOM 630 C C . GLN A 1 74 ? -1.623 5.315 -7.756 1.00 98.44 74 GLN A C 1
ATOM 632 O O . GLN A 1 74 ? -2.555 6.118 -7.821 1.00 98.44 74 GLN A O 1
ATOM 637 N N . GLN A 1 75 ? -1.722 4.075 -8.245 1.00 98.00 75 GLN A N 1
ATOM 638 C CA . GLN A 1 75 ? -2.960 3.542 -8.818 1.00 98.00 75 GLN A CA 1
ATOM 639 C C . GLN A 1 75 ? -3.964 3.154 -7.730 1.00 98.00 75 GLN A C 1
ATOM 641 O O . GLN A 1 75 ? -5.148 3.457 -7.862 1.00 98.00 75 GLN A O 1
ATOM 646 N N . ILE A 1 76 ? -3.504 2.512 -6.652 1.00 98.38 76 ILE A N 1
ATOM 647 C CA . ILE A 1 76 ? -4.384 1.954 -5.621 1.00 98.38 76 ILE A CA 1
ATOM 648 C C . ILE A 1 76 ? -4.912 3.016 -4.665 1.00 98.38 76 ILE A C 1
ATOM 650 O O . ILE A 1 76 ? -6.088 2.957 -4.322 1.00 98.38 76 ILE A O 1
ATOM 654 N N . PHE A 1 77 ? -4.101 3.981 -4.232 1.00 98.44 77 PHE A N 1
ATOM 655 C CA . PHE A 1 77 ? -4.501 4.924 -3.187 1.00 98.44 77 PHE A CA 1
ATOM 656 C C . PHE A 1 77 ? -4.795 6.311 -3.746 1.00 98.44 77 PHE A C 1
ATOM 658 O O . PHE A 1 77 ? -3.931 6.950 -4.347 1.00 98.44 77 PHE A O 1
ATOM 665 N N . VAL A 1 78 ? -6.013 6.804 -3.495 1.00 98.00 78 VAL A N 1
ATOM 666 C CA . VAL A 1 78 ? -6.477 8.114 -3.987 1.00 98.00 78 VAL A CA 1
ATOM 667 C C . VAL A 1 78 ? -5.517 9.236 -3.591 1.00 98.00 78 VAL A C 1
ATOM 669 O O . VAL A 1 78 ? -5.128 10.029 -4.443 1.00 98.00 78 VAL A O 1
ATOM 672 N N . ASP A 1 79 ? -5.070 9.253 -2.336 1.00 97.50 79 ASP A N 1
ATOM 673 C CA . ASP A 1 79 ? -4.241 10.338 -1.795 1.00 97.50 79 ASP A CA 1
ATOM 674 C C . ASP A 1 79 ? -2.784 10.323 -2.300 1.00 97.50 79 ASP A C 1
ATOM 676 O O . ASP A 1 79 ? -2.027 11.264 -2.047 1.00 97.50 79 ASP A O 1
ATOM 680 N N . LEU A 1 80 ? -2.373 9.265 -3.012 1.00 98.31 80 LEU A N 1
ATOM 681 C CA . LEU A 1 80 ? -1.024 9.134 -3.570 1.00 98.31 80 LEU A CA 1
ATOM 682 C C . LEU A 1 80 ? -0.959 9.396 -5.077 1.00 98.31 80 LEU A C 1
ATOM 684 O O . LEU A 1 80 ? 0.143 9.550 -5.604 1.00 98.31 80 LEU A O 1
ATOM 688 N N . ARG A 1 81 ? -2.105 9.449 -5.766 1.00 97.00 81 ARG A N 1
ATOM 689 C CA . ARG A 1 81 ? -2.187 9.489 -7.234 1.00 97.00 81 ARG A CA 1
ATOM 690 C C . ARG A 1 81 ? -1.394 10.634 -7.859 1.00 97.00 81 ARG A C 1
ATOM 692 O O . ARG A 1 81 ? -0.673 10.416 -8.827 1.00 97.00 81 ARG A O 1
ATOM 699 N N . ASP A 1 82 ? -1.519 11.825 -7.285 1.00 96.94 82 ASP A N 1
ATOM 700 C CA . ASP A 1 82 ? -0.951 13.054 -7.849 1.00 96.94 82 ASP A CA 1
ATOM 701 C C . ASP A 1 82 ? 0.437 13.391 -7.280 1.00 96.94 82 ASP A C 1
ATOM 703 O O . ASP A 1 82 ? 1.020 14.426 -7.605 1.00 96.94 82 ASP A O 1
ATOM 707 N N . LEU A 1 83 ? 0.988 12.536 -6.413 1.00 98.19 83 LEU A N 1
ATOM 708 C CA . LEU A 1 83 ? 2.336 12.727 -5.888 1.00 98.19 83 LEU A CA 1
ATOM 709 C C . LEU A 1 83 ? 3.378 12.283 -6.911 1.00 98.19 83 LEU A C 1
ATOM 711 O O . LEU A 1 83 ? 3.209 11.282 -7.605 1.00 98.19 83 LEU A O 1
ATOM 715 N N . GLU A 1 84 ? 4.511 12.982 -6.946 1.00 98.19 84 GLU A N 1
ATOM 716 C CA . GLU A 1 84 ? 5.617 12.613 -7.825 1.00 98.19 84 GLU A CA 1
ATOM 717 C C . GLU A 1 84 ? 6.206 11.241 -7.464 1.00 98.19 84 GLU A C 1
ATOM 719 O O . GLU A 1 84 ? 6.442 10.918 -6.295 1.00 98.19 84 GLU A O 1
ATOM 724 N N . TYR A 1 85 ? 6.549 10.457 -8.490 1.00 98.06 85 TYR A N 1
ATOM 725 C CA . TYR A 1 85 ? 7.210 9.159 -8.326 1.00 98.06 85 TYR A CA 1
ATOM 726 C C . TYR A 1 85 ? 8.488 9.258 -7.475 1.00 98.06 85 TYR A C 1
ATOM 728 O O . TYR A 1 85 ? 8.713 8.453 -6.571 1.00 98.06 85 TYR A O 1
ATOM 736 N N . SER A 1 86 ? 9.327 10.263 -7.748 1.00 97.62 86 SER A N 1
ATOM 737 C CA . SER A 1 86 ? 10.578 10.534 -7.023 1.00 97.62 86 SER A CA 1
ATOM 738 C C . SER A 1 86 ? 10.329 10.807 -5.540 1.00 97.62 86 SER A C 1
ATOM 740 O O . SER A 1 86 ? 11.086 10.324 -4.694 1.00 97.62 86 SER A O 1
ATOM 742 N N . TYR A 1 87 ? 9.255 11.535 -5.228 1.00 97.62 87 TYR A N 1
ATOM 743 C CA . TYR A 1 87 ? 8.851 11.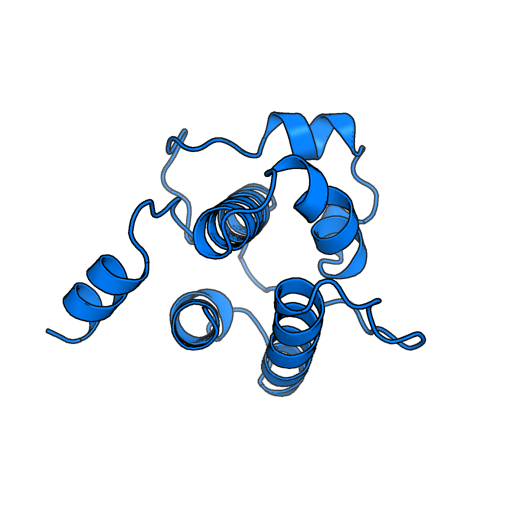838 -3.865 1.00 97.62 87 TYR A CA 1
ATOM 744 C C . TYR A 1 87 ? 8.468 10.564 -3.112 1.00 97.62 87 TYR A C 1
ATOM 746 O O . TYR A 1 87 ? 9.063 10.285 -2.073 1.00 97.62 87 TYR A O 1
ATOM 754 N N . ILE A 1 88 ? 7.550 9.754 -3.654 1.00 97.75 88 ILE A N 1
ATOM 755 C CA . ILE A 1 88 ? 7.131 8.497 -3.012 1.00 97.75 88 ILE A CA 1
ATOM 756 C C . ILE A 1 88 ? 8.329 7.557 -2.864 1.00 97.75 88 ILE A C 1
ATOM 758 O O . ILE A 1 88 ? 8.593 7.067 -1.767 1.00 97.75 88 ILE A O 1
ATOM 762 N N . LYS A 1 89 ? 9.112 7.359 -3.934 1.00 97.00 89 LYS A N 1
ATOM 763 C CA . LYS A 1 89 ? 10.324 6.525 -3.915 1.00 97.00 89 LYS A CA 1
ATOM 764 C C . LYS A 1 89 ? 11.283 6.945 -2.799 1.00 97.00 89 LYS A C 1
ATOM 766 O O . LYS A 1 89 ? 11.848 6.089 -2.124 1.00 97.00 89 LYS A O 1
ATOM 771 N N . GLY A 1 90 ? 11.458 8.251 -2.599 1.00 95.38 90 GLY A N 1
ATOM 772 C CA . GLY A 1 90 ? 12.300 8.811 -1.545 1.00 95.38 90 GLY A CA 1
ATOM 773 C C . GLY A 1 90 ? 11.762 8.619 -0.125 1.00 95.38 90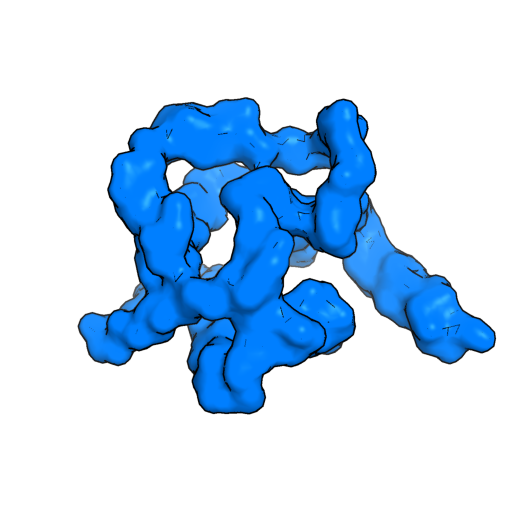 GLY A C 1
ATOM 774 O O . GLY A 1 90 ? 12.511 8.870 0.812 1.00 95.38 90 GLY A O 1
ATOM 775 N N . LYS A 1 91 ? 10.502 8.190 0.044 1.00 94.38 91 LYS A N 1
ATOM 776 C CA . LYS A 1 91 ? 9.838 7.936 1.335 1.00 94.38 91 LYS A CA 1
ATOM 777 C C . LYS A 1 91 ? 9.647 6.455 1.669 1.00 94.38 91 LYS A C 1
ATOM 779 O O . LYS A 1 91 ? 9.210 6.151 2.776 1.00 94.38 91 LYS A O 1
ATOM 784 N N . LEU A 1 92 ? 10.001 5.540 0.763 1.00 93.88 92 LEU A N 1
ATOM 785 C CA . LEU A 1 92 ? 10.003 4.092 1.007 1.00 93.88 92 LEU A CA 1
ATOM 786 C C . LEU A 1 92 ? 11.228 3.681 1.842 1.00 93.88 92 LEU A C 1
ATOM 788 O O . LEU A 1 92 ? 12.170 3.065 1.333 1.00 93.88 92 LEU A O 1
ATOM 792 N N . HIS A 1 93 ? 11.238 4.092 3.108 1.00 85.94 93 HIS A N 1
ATOM 793 C CA . HIS A 1 93 ? 12.278 3.755 4.076 1.00 85.94 93 HIS A CA 1
ATOM 794 C C . HIS A 1 93 ? 12.000 2.406 4.742 1.00 85.94 93 HIS A C 1
ATOM 796 O O . HIS A 1 93 ? 10.847 2.026 4.910 1.00 85.94 93 HIS A O 1
ATOM 802 N N . ASP A 1 94 ? 13.071 1.725 5.136 1.00 79.50 94 ASP A N 1
ATOM 803 C CA . ASP A 1 94 ? 13.095 0.501 5.947 1.00 79.50 94 ASP A CA 1
ATOM 804 C C . ASP A 1 94 ? 13.162 0.786 7.456 1.00 79.50 94 ASP A C 1
ATOM 806 O O . ASP A 1 94 ? 13.066 -0.117 8.276 1.00 79.50 94 ASP A O 1
ATOM 810 N N . TYR A 1 95 ? 13.287 2.056 7.844 1.00 78.50 95 TYR A N 1
ATOM 811 C CA . TYR A 1 95 ? 13.317 2.483 9.235 1.00 78.50 95 TYR A CA 1
ATOM 812 C C . TYR A 1 95 ? 12.142 3.403 9.557 1.00 78.50 95 TYR A C 1
ATOM 814 O O . TYR A 1 95 ? 11.752 4.278 8.778 1.00 78.50 95 TYR A O 1
ATOM 822 N N . GLN A 1 96 ? 11.613 3.259 10.770 1.00 69.06 96 GLN A N 1
ATOM 823 C CA . GLN A 1 96 ? 10.573 4.148 11.266 1.00 69.06 96 GLN A CA 1
ATOM 824 C C . GLN A 1 96 ? 11.158 5.531 11.553 1.00 69.06 96 GLN A C 1
ATOM 826 O O . GLN A 1 96 ? 11.919 5.728 12.498 1.00 69.06 96 GLN A O 1
ATOM 831 N N . THR A 1 97 ? 10.762 6.520 10.756 1.00 62.62 97 THR A N 1
ATOM 832 C CA . THR A 1 97 ? 11.114 7.925 11.021 1.00 62.62 97 THR A CA 1
ATOM 833 C C . THR A 1 97 ? 10.296 8.504 12.181 1.00 62.62 97 THR A C 1
ATOM 835 O O . THR A 1 97 ? 10.782 9.367 12.913 1.00 62.62 97 THR A O 1
ATOM 838 N N . LYS A 1 98 ? 9.046 8.040 12.342 1.00 73.56 98 LYS A N 1
ATOM 839 C CA . LYS A 1 98 ? 8.066 8.431 13.371 1.00 73.56 98 LYS A CA 1
ATOM 840 C C . LYS A 1 98 ? 7.076 7.287 13.620 1.00 73.56 98 LYS A C 1
ATOM 842 O O . LYS A 1 98 ? 6.941 6.395 12.786 1.00 73.56 98 LYS A O 1
ATOM 847 N N . LYS A 1 99 ? 6.340 7.344 14.741 1.00 79.81 99 LYS A N 1
ATOM 848 C CA . LYS A 1 99 ? 5.200 6.444 14.976 1.00 79.81 99 LYS A CA 1
ATOM 849 C C . LYS A 1 99 ? 4.075 6.771 13.995 1.00 79.81 99 LYS A C 1
ATOM 851 O O . LYS A 1 99 ? 3.493 7.854 14.048 1.00 79.81 99 LYS A O 1
ATOM 856 N N . HIS A 1 100 ? 3.804 5.811 13.128 1.00 88.81 100 HIS A N 1
ATOM 857 C CA . HIS A 1 100 ? 2.707 5.780 12.173 1.00 88.81 100 HIS A CA 1
ATOM 858 C C . HIS A 1 100 ? 1.760 4.639 12.563 1.00 88.81 100 HIS A C 1
ATOM 860 O O . HIS A 1 100 ? 2.150 3.761 13.333 1.00 88.81 100 HIS A O 1
ATOM 866 N N . ILE A 1 101 ? 0.510 4.696 12.106 1.00 93.94 101 ILE A N 1
ATOM 867 C CA . ILE A 1 101 ? -0.485 3.652 12.374 1.00 93.94 101 ILE A CA 1
ATOM 868 C C . ILE A 1 101 ? -0.011 2.341 11.750 1.00 93.94 101 ILE A C 1
ATOM 870 O O . ILE A 1 101 ? -0.038 1.306 12.411 1.00 93.94 101 ILE A O 1
ATOM 874 N N . ILE A 1 102 ? 0.482 2.405 10.511 1.00 93.69 102 ILE A N 1
ATOM 875 C CA . ILE A 1 102 ? 1.124 1.273 9.847 1.00 93.69 102 ILE A CA 1
ATOM 876 C C . ILE A 1 102 ? 2.641 1.401 10.042 1.00 93.69 102 ILE A C 1
ATOM 878 O O . ILE A 1 102 ? 3.244 2.328 9.495 1.00 93.69 102 ILE A O 1
ATOM 882 N N . PRO A 1 103 ? 3.287 0.522 10.828 1.00 91.25 103 PRO A N 1
ATOM 883 C CA . PRO A 1 103 ? 4.739 0.515 10.977 1.00 91.25 103 PRO A CA 1
ATOM 884 C C . PRO A 1 103 ? 5.433 -0.172 9.791 1.00 91.25 103 PRO A C 1
ATOM 886 O O . PRO A 1 103 ? 4.846 -1.036 9.142 1.00 91.25 103 PRO A O 1
ATOM 889 N N . ASN A 1 104 ? 6.711 0.145 9.551 1.00 91.12 104 ASN A N 1
ATOM 890 C CA . ASN A 1 104 ? 7.600 -0.754 8.808 1.00 91.12 104 ASN A CA 1
ATOM 891 C C . ASN A 1 104 ? 7.831 -2.034 9.615 1.00 91.12 104 ASN A C 1
ATOM 893 O O . ASN A 1 104 ? 8.046 -1.957 10.830 1.00 91.12 104 ASN A O 1
ATOM 897 N N . ILE A 1 105 ? 7.770 -3.183 8.946 1.00 91.31 105 ILE A N 1
ATOM 898 C CA . ILE A 1 105 ? 7.887 -4.506 9.555 1.00 91.31 105 ILE A CA 1
ATOM 899 C C . ILE A 1 105 ? 8.835 -5.353 8.710 1.00 91.31 105 ILE A C 1
ATOM 901 O O . ILE A 1 105 ? 8.501 -5.711 7.583 1.00 91.31 105 ILE A O 1
ATOM 905 N N . ASP A 1 106 ? 9.982 -5.704 9.288 1.00 88.25 106 ASP A N 1
ATOM 906 C CA . ASP A 1 106 ? 10.990 -6.535 8.618 1.00 88.25 106 ASP A CA 1
ATOM 907 C C . ASP A 1 106 ? 10.517 -7.990 8.459 1.00 88.25 106 ASP A C 1
ATOM 909 O O . ASP A 1 106 ? 10.696 -8.611 7.419 1.00 88.25 106 ASP A O 1
ATOM 913 N N . ASP A 1 107 ? 9.864 -8.547 9.483 1.00 93.62 107 ASP A N 1
ATOM 914 C CA . ASP A 1 107 ? 9.400 -9.938 9.489 1.00 93.62 107 ASP A CA 1
ATOM 915 C C . ASP A 1 107 ? 7.892 -9.991 9.756 1.00 93.62 107 ASP A C 1
ATOM 917 O O . ASP A 1 107 ? 7.432 -10.074 10.898 1.00 93.62 107 ASP A O 1
ATOM 921 N N . ILE A 1 108 ? 7.105 -9.895 8.679 1.00 95.12 108 ILE A N 1
ATOM 922 C CA . ILE A 1 108 ? 5.639 -9.968 8.748 1.00 95.12 108 ILE A CA 1
ATOM 923 C C . ILE A 1 108 ? 5.148 -11.299 9.343 1.00 95.12 108 ILE A C 1
ATOM 925 O O . ILE A 1 108 ? 4.267 -11.244 10.201 1.00 95.12 108 ILE A O 1
ATOM 929 N N . PRO A 1 109 ? 5.658 -12.485 8.947 1.00 95.50 109 PRO A N 1
ATOM 930 C CA . PRO A 1 109 ? 5.267 -13.745 9.581 1.00 95.50 109 PRO A CA 1
ATOM 931 C C . PRO A 1 109 ? 5.458 -13.744 11.102 1.00 95.50 109 PRO A C 1
ATOM 933 O O . PRO A 1 109 ? 4.542 -14.118 11.837 1.00 95.50 109 PRO A O 1
ATOM 936 N N . LYS A 1 110 ? 6.614 -13.277 11.586 1.00 95.31 110 LYS A N 1
ATOM 937 C CA . LYS A 1 110 ? 6.871 -13.147 13.023 1.00 95.31 110 LYS A CA 1
ATOM 938 C C . LYS A 1 110 ? 5.931 -12.139 13.677 1.00 95.31 110 LYS A C 1
ATOM 940 O O . LYS A 1 110 ? 5.368 -12.441 14.725 1.00 95.31 110 LYS A O 1
ATOM 945 N N . TYR A 1 111 ? 5.730 -10.980 13.054 1.00 93.94 111 TYR A N 1
ATOM 946 C CA . TYR A 1 111 ? 4.809 -9.960 13.548 1.00 93.94 111 TYR A CA 1
ATOM 947 C C . TYR A 1 111 ? 3.390 -10.514 13.731 1.00 93.94 111 TYR A C 1
ATOM 949 O O . TYR A 1 111 ? 2.809 -10.344 14.799 1.00 93.94 111 TYR A O 1
ATOM 957 N N . LEU A 1 112 ? 2.854 -11.239 12.744 1.00 95.00 112 LEU A N 1
ATOM 958 C CA . LEU A 1 112 ? 1.528 -11.864 12.830 1.00 95.00 112 LEU A CA 1
ATOM 959 C C . LEU A 1 112 ? 1.449 -12.897 13.963 1.00 95.00 112 LEU A C 1
ATOM 961 O O . LEU A 1 112 ? 0.490 -12.905 14.733 1.00 95.00 112 LEU A O 1
ATOM 965 N N . ALA A 1 113 ? 2.487 -13.722 14.129 1.00 94.50 113 ALA A N 1
ATOM 966 C CA . ALA A 1 113 ? 2.566 -14.681 15.230 1.00 94.50 113 ALA A CA 1
ATOM 967 C C . ALA A 1 113 ? 2.612 -14.018 16.622 1.00 94.50 113 ALA A C 1
ATOM 969 O O . ALA A 1 113 ? 2.268 -14.661 17.613 1.00 94.50 113 ALA A O 1
ATOM 970 N N . GLU A 1 114 ? 3.045 -12.759 16.719 1.00 92.69 114 GLU A N 1
ATOM 971 C CA . GLU A 1 114 ? 3.038 -11.975 17.959 1.00 92.69 114 GLU A CA 1
ATOM 972 C C . GLU A 1 114 ? 1.688 -11.301 18.233 1.00 92.69 114 GLU A C 1
ATOM 974 O O . GLU A 1 114 ? 1.362 -11.099 19.397 1.00 92.69 114 GLU A O 1
ATOM 979 N N . GLN A 1 115 ? 0.888 -10.993 17.204 1.00 86.81 115 GLN A N 1
ATOM 980 C CA . GLN A 1 115 ? -0.461 -10.427 17.380 1.00 86.81 115 GLN A CA 1
ATOM 981 C C . GLN A 1 115 ? -1.505 -11.472 17.800 1.00 86.81 115 GLN A C 1
ATOM 983 O O . GLN A 1 115 ? -2.514 -11.126 18.404 1.00 86.81 115 GLN A O 1
ATOM 988 N N . ASN A 1 116 ? -1.259 -12.746 17.486 1.00 76.25 116 ASN A N 1
ATOM 989 C CA . ASN A 1 116 ? -2.145 -13.869 17.807 1.00 76.25 116 ASN A CA 1
ATOM 990 C C . ASN A 1 116 ? -1.874 -14.498 19.197 1.00 76.25 116 ASN A C 1
ATOM 992 O O . ASN A 1 116 ? -2.363 -15.596 19.473 1.00 76.25 116 ASN A O 1
ATOM 996 N N . LYS A 1 117 ? -1.070 -13.846 20.048 1.00 59.66 117 LYS A N 1
ATOM 997 C CA . LYS A 1 117 ? -0.753 -14.267 21.427 1.00 59.66 117 LYS A CA 1
ATOM 998 C C . LYS A 1 117 ? -1.481 -13.405 22.447 1.00 59.66 117 LYS A C 1
ATOM 1000 O O . LYS A 1 117 ? -1.908 -13.987 23.468 1.00 59.66 117 LYS A O 1
#

Secondary structure (DSSP, 8-state):
-HHHHHHHHGGGS-HHHHHHHHHHHHHHHHTPPPPTT---B--SS--HHHHHHHHHHHHHHTT--GGGGHHHHHHHBGGGTTS-HHHHHTT--SS-SS--SS---S-HHHHHHHHT-

Foldseek 3Di:
DLVLCCVQQVVFFPPVLSVLVVVLLVCVLVVHDRDPPDDATEGHPADLLLLLLVLLLSCLVSVHDSLVSLVVSLRHYPVSVPPDSVVSSVSNDQDDPDDGSRHRDNDPVVVVVVVVD

pLDDT: mean 94.63, std 6.8, range [59.66, 98.56]

Sequence (117 aa):
FIEYTHLTMAPYITDDELFRLDKYIECYARKESLPDNLIPIKPDKLKNPDMFHFGWNMAHYFDYAKQDVVPWLQQIFVDLRDLEYSYIKGKLHDYQTKKHIIPNIDDIPKYLAEQNK

Radius of gyration: 13.27 Å; chains: 1; bounding box: 29×28×38 Å